Protein AF-A0A329ZF66-F1 (afdb_monomer_lite)

Radius of gyration: 16.67 Å; chains: 1; bounding box: 37×56×27 Å

Foldseek 3Di:
DDDPPDPPPPPDDPQDWDQFQVVQAFQWTFQAFAQDSTGGTDGDAPLVRHGDGDDTDPPSNDHDNDPQAQADFQVSHHPPWTQDNGRRYTHD

Secondary structure (DSSP, 8-state):
-----SSSS--S----EESSGGGT-TTEEEEE-BT-S-EEEEEPB-TT--B--PPPPTTTTS-B--SS-S-SSGGGSPTT-EE-TTT-SEE-

pLDDT: mean 86.78, std 16.01, range [42.62, 97.62]

Sequence (92 aa):
MKMLILLLVCVWGVVWACQSDLECGLGKHCVKAYMQSKGECMKTVDEVGTPQYSPPRGDSLLPNYDSDGDCRYDSDCPYGFRCHSIYKTCVK

Structure (mmCIF, N/CA/C/O backbone):
data_AF-A0A329ZF66-F1
#
_entry.id   AF-A0A329ZF66-F1
#
loop_
_atom_site.group_PDB
_atom_site.id
_atom_site.type_symbol
_atom_site.label_atom_id
_atom_site.label_alt_id
_atom_site.label_comp_id
_atom_site.label_asym_id
_atom_site.label_entity_id
_atom_site.label_seq_id
_atom_site.pdbx_PDB_ins_code
_atom_site.Cartn_x
_atom_site.Cartn_y
_atom_site.Cartn_z
_atom_site.occupancy
_atom_site.B_iso_or_equiv
_atom_site.auth_seq_id
_atom_site.auth_comp_id
_atom_site.auth_asym_id
_atom_site.auth_atom_id
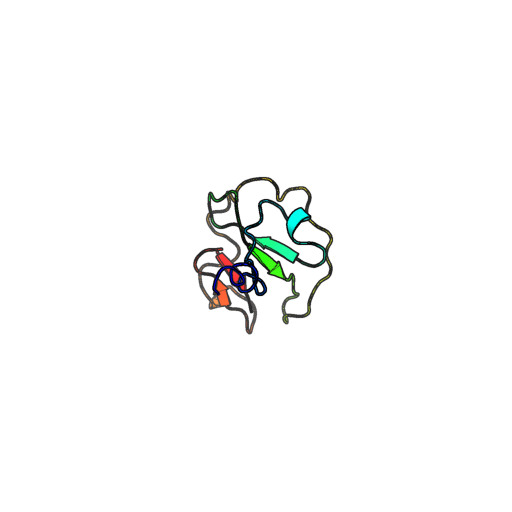_atom_site.pdbx_PDB_model_num
ATOM 1 N N . MET A 1 1 ? -26.418 4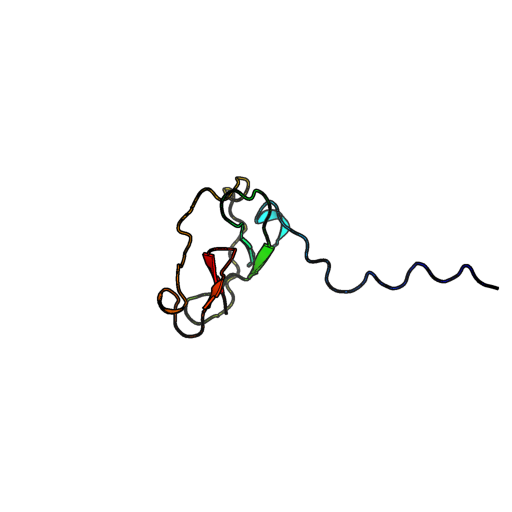1.176 -12.654 1.00 48.47 1 MET A N 1
ATOM 2 C CA . MET A 1 1 ? -26.328 39.954 -13.483 1.00 48.47 1 MET A CA 1
ATOM 3 C C . MET A 1 1 ? -24.903 39.433 -13.430 1.00 48.47 1 MET A C 1
ATOM 5 O O . MET A 1 1 ? -24.006 40.193 -13.751 1.00 48.47 1 MET A O 1
ATOM 9 N N . LYS A 1 2 ? -24.744 38.153 -13.063 1.00 48.06 2 LYS A N 1
ATOM 10 C CA . LYS A 1 2 ? -23.549 37.314 -13.278 1.00 48.06 2 LYS A CA 1
ATOM 11 C C . LYS A 1 2 ? -22.272 37.700 -12.519 1.00 48.06 2 LYS A C 1
ATOM 13 O O . LYS A 1 2 ? -21.326 38.188 -13.111 1.00 48.06 2 LYS A O 1
ATOM 18 N N . MET A 1 3 ? -22.217 37.358 -11.234 1.00 42.62 3 MET A N 1
ATOM 19 C CA . MET A 1 3 ? -20.965 36.884 -10.613 1.00 42.62 3 MET A CA 1
ATOM 20 C C . MET A 1 3 ? -21.274 36.058 -9.350 1.00 42.62 3 MET A C 1
ATOM 22 O O . MET A 1 3 ? -20.654 36.213 -8.309 1.00 42.62 3 MET A O 1
ATOM 26 N N . LEU A 1 4 ? -22.315 35.224 -9.425 1.00 50.59 4 LEU A N 1
ATOM 27 C CA . LEU A 1 4 ? -22.807 34.387 -8.327 1.00 50.59 4 LEU A CA 1
ATOM 28 C C . LEU A 1 4 ? -22.737 32.907 -8.729 1.00 50.59 4 LEU A C 1
ATOM 30 O O . LEU A 1 4 ? -23.717 32.195 -8.582 1.00 50.59 4 LEU A O 1
ATOM 34 N N . ILE A 1 5 ? -21.639 32.456 -9.348 1.00 56.22 5 ILE A N 1
ATOM 35 C CA . ILE A 1 5 ? -21.443 31.040 -9.717 1.00 56.22 5 ILE A CA 1
ATOM 36 C C . ILE A 1 5 ? -19.937 30.731 -9.751 1.00 56.22 5 ILE A C 1
ATOM 38 O O . ILE A 1 5 ? -19.324 30.760 -10.810 1.00 56.22 5 ILE A O 1
ATOM 42 N N . LEU A 1 6 ? -19.317 30.474 -8.597 1.00 48.16 6 LEU A N 1
ATOM 43 C CA . LEU A 1 6 ? -17.989 29.828 -8.525 1.00 48.16 6 LEU A CA 1
ATOM 44 C C . LEU A 1 6 ? -17.759 29.100 -7.185 1.00 48.16 6 LEU A C 1
ATOM 46 O O . LEU A 1 6 ? -16.631 28.915 -6.748 1.00 48.16 6 LEU A O 1
ATOM 50 N N . LEU A 1 7 ? -18.847 28.675 -6.532 1.00 51.94 7 LEU A N 1
ATOM 51 C CA . LEU A 1 7 ? -18.844 28.002 -5.224 1.00 51.94 7 LEU A CA 1
ATOM 52 C C . LEU A 1 7 ? -19.523 26.615 -5.244 1.00 51.94 7 LEU A C 1
ATOM 54 O O . LEU A 1 7 ? -19.935 26.134 -4.196 1.00 51.94 7 LEU A O 1
ATOM 58 N N . LEU A 1 8 ? -19.682 25.959 -6.406 1.00 56.16 8 LEU A N 1
ATOM 59 C CA . LEU A 1 8 ? -20.648 24.848 -6.516 1.00 56.16 8 LEU A CA 1
ATOM 60 C C . LEU A 1 8 ? -20.223 23.548 -7.225 1.00 56.16 8 LEU A C 1
ATOM 62 O O . LEU A 1 8 ? -21.103 22.738 -7.478 1.00 56.16 8 LEU A O 1
ATOM 66 N N . VAL A 1 9 ? -18.939 23.257 -7.496 1.00 49.59 9 VAL A N 1
ATOM 67 C CA . VAL A 1 9 ? -18.566 21.907 -8.004 1.00 49.59 9 VAL A CA 1
ATOM 68 C C . VAL A 1 9 ? -17.150 21.445 -7.600 1.00 49.59 9 VAL A C 1
ATOM 70 O O . VAL A 1 9 ? -16.312 21.200 -8.451 1.00 49.59 9 VAL A O 1
ATOM 73 N N . CYS A 1 10 ? -16.860 21.304 -6.305 1.00 49.84 10 CYS A N 1
ATOM 74 C CA . CYS A 1 10 ? -15.777 20.413 -5.821 1.00 49.84 10 CYS A CA 1
ATOM 75 C C . CYS A 1 10 ? -16.229 19.589 -4.601 1.00 49.84 10 CYS A C 1
ATOM 77 O O . CYS A 1 10 ? -15.420 19.077 -3.831 1.00 49.84 10 CYS A O 1
ATOM 79 N N . VAL A 1 11 ? -17.542 19.479 -4.398 1.00 55.53 11 VAL A N 1
ATOM 80 C CA . VAL A 1 11 ? -18.136 18.601 -3.394 1.00 55.53 11 VAL A CA 1
ATOM 81 C C . VAL A 1 11 ? -18.498 17.332 -4.144 1.00 55.53 11 VAL A C 1
ATOM 83 O O . VAL A 1 11 ? -19.561 17.286 -4.743 1.00 55.53 11 VAL A O 1
ATOM 86 N N . TRP A 1 12 ? -17.560 16.383 -4.206 1.00 47.94 12 TRP A N 1
ATOM 87 C CA . TRP A 1 12 ? -17.761 14.922 -4.232 1.00 47.94 12 TRP A CA 1
ATOM 88 C C . TRP A 1 12 ? -16.493 14.237 -4.750 1.00 47.94 12 TRP A C 1
ATOM 90 O O . TRP A 1 12 ? -16.209 14.230 -5.941 1.00 47.94 12 TRP A O 1
ATOM 100 N N . GLY A 1 13 ? -15.736 13.655 -3.813 1.00 51.91 13 GLY A N 1
ATOM 101 C CA . GLY A 1 13 ? -14.65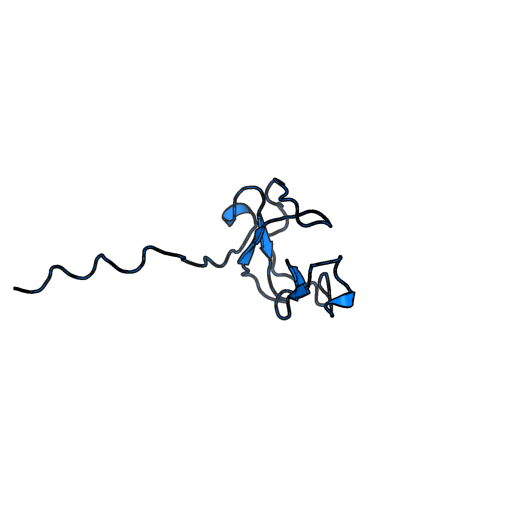9 12.712 -4.105 1.00 51.91 13 GLY A CA 1
ATOM 102 C C . GLY A 1 13 ? -13.304 13.344 -4.401 1.00 51.91 13 GLY A C 1
ATOM 103 O O . GLY A 1 13 ? -12.726 13.076 -5.449 1.00 51.91 13 GLY A O 1
ATOM 104 N N . VAL A 1 14 ? -12.753 14.141 -3.478 1.00 58.00 14 VAL A N 1
ATOM 105 C CA . VAL A 1 14 ? -11.309 14.390 -3.536 1.00 58.00 14 VAL A CA 1
ATOM 106 C C . VAL A 1 14 ? -10.623 13.074 -3.174 1.00 58.00 14 VAL A C 1
ATOM 108 O O . VAL A 1 14 ? -10.601 12.680 -2.009 1.00 58.00 14 VAL A O 1
ATOM 111 N N . VAL A 1 15 ? -10.128 12.358 -4.184 1.00 59.00 15 VAL A N 1
ATOM 112 C CA . VAL A 1 15 ? -9.232 11.212 -3.999 1.00 59.00 15 VAL A CA 1
ATOM 113 C C . VAL A 1 15 ? -7.917 11.797 -3.487 1.00 59.00 15 VAL A C 1
ATOM 115 O O . VAL A 1 15 ? -7.037 12.171 -4.260 1.00 59.00 15 VAL A O 1
ATOM 118 N N . TRP A 1 16 ? -7.839 12.042 -2.178 1.00 67.88 16 TRP A N 1
ATOM 119 C CA . TRP A 1 16 ? -6.613 12.525 -1.557 1.00 67.88 16 TRP A CA 1
ATOM 120 C C . TRP A 1 16 ? -5.590 11.405 -1.606 1.00 67.88 16 TRP A C 1
ATOM 122 O O . TRP A 1 16 ? -5.749 10.366 -0.968 1.00 67.88 16 TRP A O 1
ATOM 132 N N . ALA A 1 17 ? -4.539 11.640 -2.388 1.00 90.50 17 ALA A N 1
ATOM 133 C CA . ALA A 1 17 ? -3.334 10.853 -2.277 1.00 90.50 17 ALA A CA 1
ATOM 134 C C . ALA A 1 17 ? -2.786 11.011 -0.852 1.00 90.50 17 ALA A C 1
ATOM 136 O O . ALA A 1 17 ? -2.676 12.134 -0.360 1.00 90.50 17 ALA A O 1
ATOM 137 N N . CYS A 1 18 ? -2.444 9.905 -0.208 1.00 94.56 18 CYS A N 1
ATOM 138 C CA . CYS A 1 18 ? -1.905 9.883 1.149 1.00 94.56 18 CYS A CA 1
ATOM 139 C C . CYS A 1 18 ? -0.384 9.734 1.124 1.00 94.56 18 CYS A C 1
ATOM 141 O O . CYS A 1 18 ? 0.165 9.124 0.205 1.00 94.56 18 CYS A O 1
ATOM 143 N N . GLN A 1 19 ? 0.312 10.252 2.133 1.00 95.31 19 GLN A N 1
ATOM 144 C CA . GLN A 1 19 ? 1.720 9.913 2.382 1.00 95.31 19 GLN A CA 1
ATOM 145 C C . GLN A 1 19 ? 1.866 8.878 3.494 1.00 95.31 19 GLN A C 1
ATOM 147 O O . GLN A 1 19 ? 2.850 8.147 3.520 1.00 95.31 19 GLN A O 1
ATOM 152 N N . SER A 1 20 ? 0.885 8.765 4.384 1.00 95.06 20 SER A N 1
ATOM 153 C CA . SER A 1 20 ? 0.910 7.834 5.508 1.00 95.06 20 SER A CA 1
ATOM 154 C C . SER A 1 20 ? -0.479 7.343 5.895 1.00 95.06 20 SER A C 1
ATOM 156 O O . SER A 1 20 ? -1.489 7.974 5.588 1.00 95.06 20 SER A O 1
ATOM 158 N N . ASP A 1 21 ? -0.532 6.225 6.621 1.00 95.25 21 ASP A N 1
ATOM 159 C CA . ASP A 1 21 ? -1.780 5.680 7.167 1.00 95.25 21 ASP A CA 1
ATOM 160 C C . ASP A 1 21 ? -2.498 6.674 8.099 1.00 95.25 21 ASP A C 1
ATOM 162 O O . ASP A 1 21 ? -3.721 6.631 8.233 1.00 95.25 21 ASP A O 1
ATOM 166 N N . LEU A 1 22 ? -1.753 7.599 8.719 1.00 93.38 22 LEU A N 1
ATOM 167 C CA . LEU A 1 22 ? -2.291 8.622 9.621 1.00 93.38 22 LEU A CA 1
ATOM 168 C C . LEU A 1 22 ? -3.274 9.568 8.915 1.00 93.38 22 LEU A C 1
ATOM 170 O O . LEU A 1 22 ? -4.181 10.095 9.554 1.00 93.38 22 LEU A O 1
ATOM 174 N N . GLU A 1 23 ? -3.128 9.753 7.602 1.00 94.00 23 GLU A N 1
ATOM 175 C CA . GLU A 1 23 ? -4.022 10.582 6.783 1.00 94.00 23 GLU A CA 1
ATOM 176 C C . GLU A 1 23 ? -5.319 9.853 6.399 1.00 94.00 23 GLU A C 1
ATOM 178 O O . GLU A 1 23 ? -6.312 10.493 6.057 1.00 94.00 23 GLU A O 1
ATOM 183 N N . CYS A 1 24 ? -5.329 8.518 6.453 1.00 92.06 24 CYS A N 1
ATOM 184 C CA . CYS A 1 24 ? -6.438 7.699 5.965 1.00 92.06 24 CYS A CA 1
ATOM 185 C C . CYS A 1 24 ? -7.544 7.468 7.004 1.00 92.06 24 CYS A C 1
ATOM 187 O O . CYS A 1 24 ? -8.697 7.217 6.634 1.00 92.06 24 CYS A O 1
ATOM 189 N N . GLY A 1 25 ? -7.207 7.570 8.291 1.00 88.69 25 GLY A N 1
ATOM 190 C CA . GLY A 1 25 ? -8.102 7.255 9.403 1.00 88.69 25 GLY A CA 1
ATOM 191 C C . GLY A 1 25 ? -8.195 5.753 9.707 1.00 88.69 25 GLY A C 1
ATOM 192 O O . GLY A 1 25 ? -7.481 4.934 9.136 1.00 88.69 25 GLY A O 1
ATOM 193 N N . LEU A 1 26 ? -9.074 5.390 10.647 1.00 91.81 26 LEU A N 1
ATOM 194 C CA . LEU A 1 26 ? -9.220 4.012 11.136 1.00 91.81 26 LEU A CA 1
ATOM 195 C C . LEU A 1 26 ? -9.721 3.045 10.051 1.00 91.81 26 LEU A C 1
ATOM 197 O O . LEU A 1 26 ? -10.637 3.374 9.293 1.00 91.81 26 LEU A O 1
ATOM 201 N N . GLY A 1 27 ? -9.156 1.832 10.030 1.00 92.38 27 GLY A N 1
ATOM 202 C CA . GLY A 1 27 ? -9.549 0.764 9.100 1.00 92.38 27 GLY A CA 1
ATOM 203 C C . GLY A 1 27 ? -9.131 0.998 7.647 1.00 92.38 27 GLY A C 1
ATOM 204 O O . GLY A 1 27 ? -9.725 0.439 6.721 1.00 92.38 27 GLY A O 1
ATOM 205 N N . LYS A 1 28 ? -8.142 1.870 7.426 1.00 94.81 28 LYS A N 1
ATOM 206 C CA . LYS A 1 28 ? -7.564 2.128 6.109 1.00 94.81 28 LYS A CA 1
ATOM 207 C C . LYS A 1 28 ? -6.044 2.199 6.176 1.00 94.81 28 LYS A C 1
ATOM 209 O O . LYS A 1 28 ? -5.485 2.693 7.151 1.00 94.81 28 LYS A O 1
ATOM 214 N N . HIS A 1 29 ? -5.397 1.770 5.099 1.00 95.06 29 HIS A N 1
ATOM 215 C CA . HIS A 1 29 ? -3.956 1.892 4.903 1.00 95.06 29 HIS A CA 1
ATOM 216 C C . HIS A 1 29 ? -3.645 2.735 3.673 1.00 95.06 29 HIS A C 1
ATOM 218 O O . HIS A 1 29 ? -4.377 2.717 2.683 1.00 95.06 29 HIS A O 1
ATOM 224 N N . CYS A 1 30 ? -2.544 3.475 3.746 1.00 95.75 30 CYS A N 1
ATOM 225 C CA . CYS A 1 30 ? -1.999 4.224 2.637 1.00 95.75 30 CYS A CA 1
ATOM 226 C C . CYS A 1 30 ? -1.148 3.304 1.762 1.00 95.75 30 CYS A C 1
ATOM 228 O O . CYS A 1 30 ? 0.018 3.034 2.062 1.00 95.75 30 CYS A O 1
ATOM 230 N N . VAL A 1 31 ? -1.731 2.826 0.668 1.00 95.62 31 VAL A N 1
ATOM 231 C CA . VAL A 1 31 ? -1.074 1.899 -0.251 1.00 95.62 31 VAL A CA 1
ATOM 232 C C . VAL A 1 31 ? -0.323 2.693 -1.310 1.00 95.62 31 VAL A C 1
ATOM 234 O O . VAL A 1 31 ? -0.919 3.476 -2.048 1.00 95.62 31 VAL A O 1
ATOM 237 N N . LYS A 1 32 ? 0.997 2.504 -1.385 1.00 96.25 32 LYS A N 1
ATOM 238 C CA . LYS A 1 32 ? 1.890 3.218 -2.309 1.00 96.25 32 LYS A CA 1
ATOM 239 C C . LYS A 1 32 ? 2.444 2.260 -3.354 1.00 96.25 32 LYS A C 1
ATOM 241 O O . LYS A 1 32 ? 2.825 1.138 -3.032 1.00 96.25 32 LYS A O 1
ATOM 246 N N . ALA A 1 33 ? 2.517 2.712 -4.600 1.00 95.88 33 ALA A N 1
ATOM 247 C CA . ALA A 1 33 ? 3.176 1.949 -5.654 1.00 95.88 33 ALA A CA 1
ATOM 248 C C . ALA A 1 33 ? 4.699 1.936 -5.441 1.00 95.88 33 ALA A C 1
ATOM 250 O O . ALA A 1 33 ? 5.232 2.778 -4.712 1.00 95.88 33 ALA A O 1
ATOM 251 N N . TYR A 1 34 ? 5.397 1.008 -6.095 1.00 96.12 34 TYR A N 1
ATOM 252 C CA . TYR A 1 34 ? 6.852 0.894 -5.992 1.00 96.12 34 TYR A CA 1
ATOM 253 C C . TYR A 1 34 ? 7.557 2.231 -6.272 1.00 96.12 34 TYR A C 1
ATOM 255 O O . TYR A 1 34 ? 7.266 2.921 -7.254 1.00 96.12 34 TYR A O 1
ATOM 263 N N . MET A 1 35 ? 8.480 2.593 -5.380 1.00 95.62 35 MET A N 1
ATOM 264 C CA . MET A 1 35 ? 9.252 3.839 -5.366 1.00 95.62 35 MET A CA 1
ATOM 265 C C . MET A 1 35 ? 8.417 5.124 -5.251 1.00 95.62 35 MET A C 1
ATOM 267 O O . MET A 1 35 ? 8.944 6.221 -5.432 1.00 95.62 35 MET A O 1
ATOM 271 N N . GLN A 1 36 ? 7.128 5.027 -4.916 1.00 95.94 36 GLN A N 1
ATOM 272 C CA . GLN A 1 36 ? 6.282 6.193 -4.676 1.00 95.94 36 GLN A CA 1
ATOM 273 C C . GLN A 1 36 ? 6.205 6.510 -3.184 1.00 95.94 36 GLN A C 1
ATOM 275 O O . GLN A 1 36 ? 6.033 5.625 -2.347 1.00 95.94 36 GLN A O 1
ATOM 280 N N . SER A 1 37 ? 6.296 7.799 -2.856 1.00 94.38 37 SER A N 1
ATOM 281 C CA . SER A 1 37 ? 6.070 8.336 -1.505 1.00 94.38 37 SER A CA 1
ATOM 282 C C . SER A 1 37 ? 4.605 8.677 -1.234 1.00 94.38 37 SER A C 1
ATOM 284 O O . SER A 1 37 ? 4.229 8.917 -0.089 1.00 94.38 37 SER A O 1
ATOM 286 N N . LYS A 1 38 ? 3.770 8.684 -2.278 1.00 95.12 38 LYS A N 1
ATOM 287 C CA . LYS A 1 38 ? 2.332 8.931 -2.199 1.00 95.12 38 LYS A CA 1
ATOM 288 C C . LYS A 1 38 ? 1.547 7.716 -2.670 1.00 95.12 38 LYS A C 1
ATOM 290 O O . LYS A 1 38 ? 2.000 6.965 -3.532 1.00 95.12 38 LYS A O 1
ATOM 295 N N . GLY A 1 39 ? 0.371 7.543 -2.092 1.00 95.12 39 GLY A N 1
ATOM 296 C CA . GLY A 1 39 ? -0.482 6.388 -2.294 1.00 95.12 39 GLY A CA 1
ATOM 297 C C . GLY A 1 39 ? -1.956 6.737 -2.247 1.00 95.12 39 GLY A C 1
ATOM 298 O O . GLY A 1 39 ? -2.326 7.906 -2.294 1.00 95.12 39 GLY A O 1
ATOM 299 N N . GLU A 1 40 ? -2.787 5.714 -2.129 1.00 94.88 40 GLU A N 1
ATOM 300 C CA . GLU A 1 40 ? -4.228 5.848 -1.949 1.00 94.88 40 GLU A CA 1
ATOM 301 C C . GLU A 1 40 ? -4.668 5.159 -0.656 1.00 94.88 40 GLU A C 1
ATOM 303 O O . GLU A 1 40 ? -4.140 4.113 -0.273 1.00 94.88 40 GLU A O 1
ATOM 308 N N . CYS A 1 41 ? -5.638 5.758 0.033 1.00 95.12 41 CYS A N 1
ATOM 309 C CA . CYS A 1 41 ? -6.213 5.179 1.237 1.00 95.12 41 CYS A CA 1
ATOM 310 C C . CYS A 1 41 ? -7.177 4.043 0.888 1.00 95.12 41 CYS A C 1
ATOM 312 O O . CYS A 1 41 ? -8.326 4.287 0.514 1.00 95.12 41 CYS A O 1
ATOM 314 N N . MET A 1 42 ? -6.740 2.805 1.086 1.00 94.69 42 MET A N 1
ATOM 315 C CA . MET A 1 42 ? -7.535 1.604 0.835 1.00 94.69 42 MET A CA 1
ATOM 316 C C . MET A 1 42 ? -8.078 1.030 2.143 1.00 94.69 42 MET A C 1
ATOM 318 O O . MET A 1 42 ? -7.423 1.111 3.180 1.00 94.69 42 MET A O 1
ATOM 322 N N . LYS A 1 43 ? -9.291 0.465 2.114 1.00 95.00 43 LYS A N 1
ATOM 323 C CA . LYS A 1 43 ? -9.885 -0.205 3.283 1.00 95.00 43 LYS A CA 1
ATOM 324 C C . LYS A 1 43 ? -9.146 -1.503 3.571 1.00 95.00 43 LYS A C 1
ATOM 326 O O . LYS A 1 43 ? -8.863 -2.257 2.645 1.00 95.00 43 LYS A O 1
ATOM 331 N N . THR A 1 44 ? -8.902 -1.782 4.843 1.00 94.19 44 THR A N 1
ATOM 332 C CA . THR A 1 44 ? -8.363 -3.073 5.260 1.00 94.19 44 THR A CA 1
ATOM 333 C C . THR A 1 44 ? -9.490 -4.080 5.403 1.00 94.19 44 THR A C 1
ATOM 335 O O . THR A 1 44 ? -10.571 -3.765 5.906 1.00 94.19 44 THR A O 1
ATOM 338 N N . VAL A 1 45 ? -9.252 -5.291 4.919 1.00 94.62 45 VAL A N 1
ATOM 339 C CA . VAL A 1 45 ? -10.212 -6.392 4.964 1.00 94.62 45 VAL A CA 1
ATOM 340 C C . VAL A 1 45 ? -9.494 -7.696 5.294 1.00 94.62 45 VAL A C 1
ATOM 342 O O . VAL A 1 45 ? -8.282 -7.794 5.116 1.00 94.62 45 VAL A O 1
ATOM 345 N N . ASP A 1 46 ? -10.236 -8.682 5.792 1.00 92.38 46 ASP A N 1
ATOM 346 C CA . ASP A 1 46 ? -9.749 -10.058 5.918 1.00 92.38 46 ASP A CA 1
ATOM 347 C C . ASP A 1 46 ? -9.811 -10.827 4.581 1.00 92.38 46 ASP A C 1
ATOM 349 O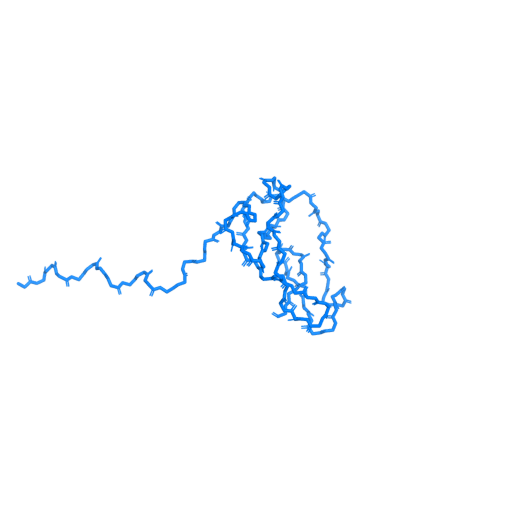 O . ASP A 1 46 ? -10.224 -10.294 3.547 1.00 92.38 46 ASP A O 1
ATOM 353 N N . GLU A 1 47 ? -9.440 -12.109 4.612 1.00 90.62 47 GLU A N 1
ATOM 354 C CA . GLU A 1 47 ? -9.388 -13.006 3.448 1.00 90.62 47 GLU A CA 1
ATOM 355 C C . GLU A 1 47 ? -10.731 -13.177 2.716 1.00 90.62 47 GLU A C 1
ATOM 357 O O . GLU A 1 47 ? -10.752 -13.582 1.553 1.00 90.62 47 GLU A O 1
ATOM 362 N N . VAL A 1 48 ? -11.862 -12.859 3.361 1.00 92.62 48 VAL A N 1
ATOM 363 C CA . VAL A 1 48 ? -13.201 -12.936 2.755 1.00 92.62 48 VAL A CA 1
ATOM 364 C C . VAL A 1 48 ? -13.785 -11.559 2.421 1.00 92.62 48 VAL A C 1
ATOM 366 O O . VAL A 1 48 ? -14.854 -11.469 1.806 1.00 92.62 48 VAL A O 1
ATOM 369 N N . GLY A 1 49 ? -13.070 -10.472 2.715 1.00 92.94 49 GLY A N 1
ATOM 370 C CA . GLY A 1 49 ? -13.489 -9.102 2.421 1.00 92.94 49 GLY A CA 1
ATOM 371 C C . GLY A 1 49 ? -14.243 -8.407 3.557 1.00 92.94 49 GLY A C 1
ATOM 372 O O . GLY A 1 49 ? -14.876 -7.379 3.309 1.00 92.94 49 GLY A O 1
ATOM 373 N N . THR A 1 50 ? -14.210 -8.936 4.782 1.00 95.06 50 THR A N 1
ATOM 374 C CA . THR A 1 50 ? -14.817 -8.279 5.947 1.00 95.06 50 THR A CA 1
ATOM 375 C C . THR A 1 50 ? -13.939 -7.107 6.386 1.00 95.06 50 THR A C 1
ATOM 377 O O . THR A 1 50 ? -12.751 -7.321 6.633 1.00 95.06 50 THR A O 1
ATOM 380 N N . PRO A 1 51 ? -14.479 -5.880 6.518 1.00 93.50 51 PRO A N 1
ATOM 381 C CA . PRO A 1 51 ? -13.710 -4.721 6.961 1.00 93.50 51 PRO A CA 1
ATOM 382 C C . PRO A 1 51 ? -13.028 -4.930 8.313 1.00 93.50 51 PRO A C 1
ATOM 384 O O . PRO A 1 51 ? -13.651 -5.392 9.268 1.00 93.50 51 PRO A O 1
ATOM 387 N N . GLN A 1 52 ? -11.766 -4.521 8.394 1.00 93.75 52 GLN A N 1
ATOM 388 C CA . GLN A 1 52 ? -10.975 -4.504 9.617 1.00 93.75 52 GLN A CA 1
ATOM 389 C C . GLN A 1 52 ? -10.776 -3.060 10.087 1.00 93.75 52 GLN A C 1
ATOM 391 O O . GLN A 1 52 ? -10.660 -2.135 9.288 1.00 93.75 52 GLN A O 1
ATOM 396 N N . TYR A 1 53 ? -10.736 -2.849 11.402 1.00 92.94 53 TYR A N 1
ATOM 397 C CA . TYR A 1 53 ? -10.563 -1.521 12.011 1.00 92.94 53 TYR A CA 1
ATOM 398 C C . TYR A 1 53 ? -9.205 -1.412 12.705 1.00 92.94 53 TYR A C 1
ATOM 400 O O . TYR A 1 53 ? -9.110 -1.048 13.877 1.00 92.94 53 TYR A O 1
ATOM 408 N N . SER A 1 54 ? -8.144 -1.764 11.978 1.00 88.62 54 SER A N 1
ATOM 409 C CA . SER A 1 54 ? -6.772 -1.638 12.464 1.00 88.62 54 SER A CA 1
ATOM 410 C C . SER A 1 54 ? -6.382 -0.163 12.668 1.00 88.62 54 SER A C 1
ATOM 412 O O . SER A 1 54 ? -6.842 0.717 11.924 1.00 88.62 54 SER A O 1
ATOM 414 N N . PRO A 1 55 ? -5.546 0.137 13.681 1.00 91.31 55 PRO A N 1
ATOM 415 C CA . PRO A 1 55 ? -4.962 1.463 13.834 1.00 91.31 55 PRO A CA 1
ATOM 416 C C . PRO A 1 55 ? -3.951 1.754 12.705 1.00 91.31 55 PRO A C 1
ATOM 418 O O . PRO A 1 55 ? -3.409 0.816 12.112 1.00 91.31 55 PRO A O 1
ATOM 421 N N . PRO A 1 56 ? -3.659 3.037 12.419 1.00 91.88 56 PRO A N 1
ATOM 422 C CA . PRO A 1 56 ? -2.620 3.419 11.465 1.00 91.88 56 PRO A CA 1
ATOM 423 C C . PRO A 1 56 ? -1.249 2.840 11.828 1.00 91.88 56 PRO A C 1
ATOM 425 O O . PRO A 1 56 ? -0.864 2.841 13.000 1.00 91.88 56 PRO A O 1
ATOM 428 N N . ARG A 1 57 ? -0.482 2.399 10.826 1.00 91.81 57 ARG A N 1
ATOM 429 C CA . ARG A 1 57 ? 0.878 1.895 11.048 1.00 91.81 57 ARG A CA 1
ATOM 430 C C . ARG A 1 57 ? 1.882 3.046 11.133 1.00 91.81 57 ARG A C 1
ATOM 432 O O . ARG A 1 57 ? 1.832 3.993 10.347 1.00 91.81 57 ARG A O 1
ATOM 439 N N . GLY A 1 58 ? 2.817 2.953 12.080 1.00 85.88 58 GLY A N 1
ATOM 440 C CA . GLY A 1 58 ? 3.842 3.981 12.309 1.00 85.88 58 GLY A CA 1
ATOM 441 C C . GLY A 1 58 ? 4.975 3.995 11.276 1.00 85.88 58 GLY A C 1
ATOM 442 O O . GLY A 1 58 ? 5.671 4.996 11.141 1.00 85.88 58 GLY A O 1
ATOM 443 N N . ASP A 1 59 ? 5.149 2.910 10.526 1.00 86.44 59 ASP A N 1
ATOM 444 C CA . ASP A 1 59 ? 6.189 2.726 9.506 1.00 86.44 59 ASP A CA 1
ATOM 445 C C . ASP A 1 59 ? 5.761 3.181 8.098 1.00 86.44 59 ASP A C 1
ATOM 447 O O . ASP A 1 59 ? 6.566 3.207 7.170 1.00 86.44 59 ASP A O 1
ATOM 451 N N . SER A 1 60 ? 4.514 3.626 7.927 1.00 88.19 60 SER A N 1
ATOM 452 C CA . SER A 1 60 ? 3.946 3.997 6.624 1.00 88.19 60 SER A CA 1
ATOM 453 C C . SER A 1 60 ? 4.360 5.386 6.114 1.00 88.19 60 SER A C 1
ATOM 455 O O . SER A 1 60 ? 3.716 5.912 5.211 1.00 88.19 60 SER A O 1
ATOM 457 N N . LEU A 1 61 ? 5.414 5.993 6.668 1.00 92.75 61 LEU A N 1
ATOM 458 C CA . LEU A 1 61 ? 5.935 7.309 6.259 1.00 92.75 61 LEU A CA 1
ATOM 459 C C . LEU A 1 61 ? 6.900 7.237 5.070 1.00 92.75 61 LEU A C 1
ATOM 461 O O . LEU A 1 61 ? 7.099 8.226 4.366 1.00 92.75 61 LEU A O 1
ATOM 465 N N . LEU A 1 62 ? 7.535 6.083 4.867 1.00 93.62 62 LEU A N 1
ATOM 466 C CA . LEU A 1 62 ? 8.539 5.911 3.825 1.00 93.62 62 LEU A CA 1
ATOM 467 C C . LEU A 1 62 ? 7.894 5.581 2.468 1.00 93.62 62 LEU A C 1
ATOM 469 O O . LEU A 1 62 ? 6.753 5.102 2.415 1.00 93.62 62 LEU A O 1
ATOM 473 N N . PRO A 1 63 ? 8.614 5.825 1.355 1.00 94.94 63 PRO A N 1
ATOM 474 C CA . PRO A 1 63 ? 8.251 5.258 0.065 1.00 94.94 63 PRO A CA 1
ATOM 475 C C . PRO A 1 63 ? 8.137 3.735 0.129 1.00 94.94 63 PRO A C 1
ATOM 477 O O . PRO A 1 63 ? 8.801 3.089 0.942 1.00 94.94 63 PRO A O 1
ATOM 480 N N . ASN A 1 64 ? 7.329 3.157 -0.758 1.00 94.62 64 ASN A N 1
ATOM 481 C CA . ASN A 1 64 ? 7.296 1.706 -0.896 1.00 94.62 64 ASN A CA 1
ATOM 482 C C . ASN A 1 64 ? 8.540 1.217 -1.658 1.00 94.62 64 ASN A C 1
ATOM 484 O O . ASN A 1 64 ? 8.685 1.492 -2.848 1.00 94.62 64 ASN A O 1
ATOM 488 N N . TYR A 1 65 ? 9.424 0.492 -0.976 1.00 94.06 65 TYR A N 1
ATOM 489 C CA . TYR A 1 65 ? 10.619 -0.114 -1.573 1.00 94.06 65 TYR A CA 1
ATOM 490 C C . TYR A 1 65 ? 10.434 -1.587 -1.959 1.00 94.06 65 TYR A C 1
ATOM 492 O O . TYR A 1 65 ? 11.373 -2.192 -2.472 1.00 94.06 65 TYR A O 1
ATOM 500 N N . ASP A 1 66 ? 9.250 -2.158 -1.740 1.00 93.19 66 ASP A N 1
ATOM 501 C CA . ASP A 1 66 ? 8.922 -3.516 -2.156 1.00 93.19 66 ASP A CA 1
ATOM 502 C C . ASP A 1 66 ? 8.549 -3.533 -3.646 1.00 93.19 66 ASP A C 1
ATOM 504 O O . ASP A 1 66 ? 7.543 -2.954 -4.068 1.00 93.19 66 ASP A O 1
ATOM 508 N N . SER A 1 67 ? 9.408 -4.152 -4.457 1.00 92.12 67 SER A N 1
ATOM 509 C CA . SER A 1 67 ? 9.204 -4.292 -5.901 1.00 92.12 67 SER A CA 1
ATOM 510 C C . SER A 1 67 ? 8.270 -5.436 -6.277 1.00 92.12 67 SER A C 1
ATOM 512 O O . SER A 1 67 ? 7.763 -5.450 -7.400 1.00 92.12 67 SER A O 1
ATOM 514 N N . ASP A 1 68 ? 8.087 -6.407 -5.384 1.00 91.06 68 ASP A N 1
ATOM 515 C CA . ASP A 1 68 ? 7.254 -7.575 -5.643 1.00 91.06 68 ASP A CA 1
ATOM 516 C C . ASP A 1 68 ? 5.797 -7.296 -5.262 1.00 91.06 68 ASP A C 1
ATOM 518 O O . ASP A 1 68 ? 4.896 -7.673 -6.017 1.00 91.06 68 ASP A O 1
ATOM 522 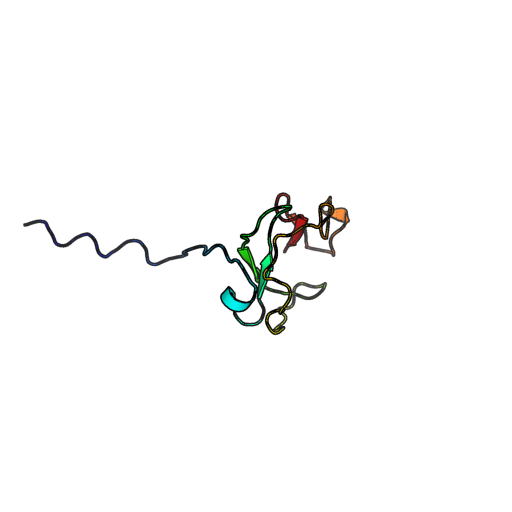N N . GLY A 1 69 ? 5.584 -6.553 -4.169 1.00 92.19 69 GLY A N 1
ATOM 523 C CA . GLY A 1 69 ? 4.265 -6.308 -3.595 1.00 92.19 69 GLY A CA 1
ATOM 524 C C . GLY A 1 69 ? 3.614 -7.592 -3.075 1.00 92.19 69 GLY A C 1
ATOM 525 O O . GLY A 1 69 ? 4.242 -8.644 -2.982 1.00 92.19 69 GLY A O 1
ATOM 526 N N . ASP A 1 70 ? 2.318 -7.524 -2.779 1.00 93.12 70 ASP A N 1
ATOM 527 C CA . ASP A 1 70 ? 1.545 -8.670 -2.294 1.00 93.12 70 ASP A CA 1
ATOM 528 C C . ASP A 1 70 ? 1.184 -9.657 -3.422 1.00 93.12 70 ASP A C 1
ATOM 530 O O . ASP A 1 70 ? 0.887 -10.819 -3.155 1.00 93.12 70 ASP A O 1
ATOM 534 N N . CYS A 1 71 ? 1.153 -9.208 -4.685 1.00 96.50 71 CYS A N 1
ATOM 535 C CA . CYS A 1 71 ? 0.707 -10.024 -5.818 1.00 96.50 71 CYS A CA 1
ATOM 536 C C . CYS A 1 71 ? 1.339 -9.618 -7.157 1.00 96.50 71 CYS A C 1
ATOM 538 O O . CYS A 1 71 ? 1.622 -8.445 -7.420 1.00 96.50 71 CYS A O 1
ATOM 540 N N . ARG A 1 72 ? 1.464 -10.585 -8.075 1.00 95.88 72 ARG A N 1
ATOM 541 C CA . ARG A 1 72 ? 1.815 -10.348 -9.486 1.00 95.88 72 ARG A CA 1
ATOM 542 C C . ARG A 1 72 ? 0.635 -10.588 -10.425 1.00 95.88 72 ARG A C 1
ATOM 544 O O . ARG A 1 72 ? 0.496 -9.844 -11.400 1.00 95.88 72 ARG A O 1
ATOM 551 N N . TYR A 1 73 ? -0.207 -11.572 -10.117 1.00 96.25 73 TYR A N 1
ATOM 552 C CA . TYR A 1 73 ? -1.375 -11.989 -10.894 1.00 96.25 73 TYR A CA 1
ATOM 553 C C . TYR A 1 73 ? -2.612 -12.168 -10.001 1.00 96.25 73 TYR A C 1
ATOM 555 O O . TYR A 1 73 ? -2.491 -12.358 -8.795 1.00 96.25 73 TYR A O 1
ATOM 563 N N . ASP A 1 74 ? -3.814 -12.167 -10.595 1.00 96.50 74 ASP A N 1
ATOM 564 C CA . ASP A 1 74 ? -5.079 -12.378 -9.860 1.00 96.50 74 ASP A CA 1
ATOM 565 C C . ASP A 1 74 ? -5.108 -13.733 -9.117 1.00 96.50 74 ASP A C 1
ATOM 567 O O . ASP A 1 74 ? -5.764 -13.852 -8.089 1.00 96.50 74 ASP A O 1
ATOM 571 N N . SER A 1 75 ? -4.364 -14.737 -9.596 1.00 95.88 75 SER A N 1
ATOM 572 C CA . SER A 1 75 ? -4.234 -16.056 -8.956 1.00 95.88 75 SER A CA 1
ATOM 573 C C . SER A 1 75 ? -3.432 -16.058 -7.655 1.00 95.88 75 SER A C 1
ATOM 575 O O . SER A 1 75 ? -3.508 -17.034 -6.915 1.00 95.88 75 SER A O 1
ATOM 577 N N . ASP A 1 76 ? -2.654 -15.005 -7.394 1.00 96.38 76 ASP A N 1
ATOM 578 C CA . ASP A 1 76 ? -1.881 -14.867 -6.155 1.00 96.38 76 ASP A CA 1
ATOM 579 C C . ASP A 1 76 ? -2.770 -14.361 -5.005 1.00 96.38 76 ASP A C 1
ATOM 581 O O . ASP A 1 76 ? -2.391 -14.435 -3.838 1.00 96.38 76 ASP A O 1
ATOM 585 N N . CYS A 1 77 ? -3.963 -13.850 -5.332 1.00 96.56 77 CYS A N 1
ATOM 586 C CA . CYS A 1 77 ? -4.893 -13.273 -4.377 1.00 96.56 77 CYS A CA 1
ATOM 587 C C . CYS A 1 77 ? -5.936 -14.289 -3.875 1.00 96.56 77 CYS A C 1
ATOM 589 O O . CYS A 1 77 ? -6.306 -15.222 -4.595 1.00 96.56 77 CYS A O 1
ATOM 591 N N . PRO A 1 78 ? -6.481 -14.085 -2.658 1.00 95.44 78 PRO A N 1
ATOM 592 C CA . PRO A 1 78 ? -7.598 -14.873 -2.147 1.00 95.44 78 PRO A CA 1
ATOM 593 C C . PRO A 1 78 ? -8.838 -14.823 -3.048 1.00 95.44 78 PRO A C 1
ATOM 595 O O . PRO A 1 78 ? -9.012 -13.928 -3.879 1.00 95.44 78 PRO A O 1
ATOM 598 N N . TYR A 1 79 ? -9.755 -15.771 -2.846 1.00 93.62 79 TYR A N 1
ATOM 599 C CA . TYR A 1 79 ? -10.964 -15.870 -3.661 1.00 93.62 79 TYR A CA 1
ATOM 600 C C . TYR A 1 79 ? -11.791 -14.573 -3.645 1.00 93.62 79 TYR A C 1
ATOM 602 O O . TYR A 1 79 ? -12.200 -14.069 -2.597 1.00 93.62 79 TYR A O 1
ATOM 610 N N . GLY A 1 80 ? -12.088 -14.065 -4.842 1.00 93.12 80 GLY A N 1
ATOM 611 C CA . GLY A 1 80 ? -12.860 -12.839 -5.030 1.00 93.12 80 GLY A CA 1
ATOM 612 C C . GLY A 1 80 ? -12.048 -11.550 -4.905 1.00 93.12 80 GLY A C 1
ATOM 613 O O . GLY A 1 80 ? -12.641 -10.484 -5.017 1.00 93.12 80 GLY A O 1
ATOM 614 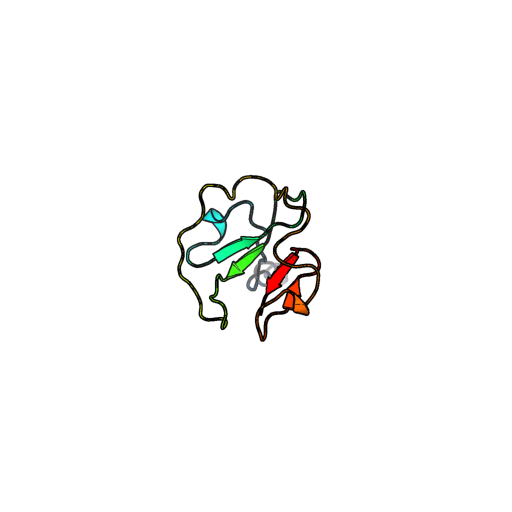N N . PHE A 1 81 ? -10.732 -11.635 -4.707 1.00 97.12 81 PHE A N 1
ATOM 615 C CA . PHE A 1 81 ? -9.810 -10.512 -4.835 1.00 97.12 81 PHE A CA 1
ATOM 616 C C . PHE A 1 81 ? -9.097 -10.559 -6.188 1.00 97.12 81 PHE A C 1
ATOM 618 O O . PHE A 1 81 ? -9.040 -11.590 -6.857 1.00 97.12 81 PHE A O 1
ATOM 625 N N . ARG A 1 82 ? -8.558 -9.417 -6.600 1.00 96.88 82 ARG A N 1
ATOM 626 C CA . ARG A 1 82 ? -7.807 -9.229 -7.837 1.00 96.88 82 ARG A CA 1
ATOM 627 C C . ARG A 1 82 ? -6.526 -8.474 -7.549 1.00 96.88 82 ARG A C 1
ATOM 629 O O . ARG A 1 82 ? -6.476 -7.653 -6.633 1.00 96.88 82 ARG A O 1
ATOM 636 N N . CYS A 1 83 ? -5.502 -8.721 -8.351 1.00 97.62 83 CYS A N 1
ATOM 637 C CA . CYS A 1 83 ? -4.232 -8.052 -8.179 1.00 97.62 83 CYS A CA 1
ATOM 638 C C . CYS A 1 83 ? -4.281 -6.653 -8.794 1.00 97.62 83 CYS A C 1
ATOM 640 O O . CYS A 1 83 ? -4.467 -6.480 -10.003 1.00 97.62 83 CYS A O 1
ATOM 642 N N . HIS A 1 84 ? -4.088 -5.625 -7.971 1.00 96.88 84 HIS A N 1
ATOM 643 C CA . HIS A 1 84 ? -4.029 -4.260 -8.464 1.00 96.88 84 HIS A CA 1
ATOM 644 C C . HIS A 1 84 ? -2.734 -4.045 -9.261 1.00 96.88 84 HIS A C 1
ATOM 646 O O . HIS A 1 84 ? -1.631 -4.113 -8.725 1.00 96.88 84 HIS A O 1
ATOM 652 N N . SER A 1 85 ? -2.849 -3.694 -10.543 1.00 94.25 85 SER A N 1
ATOM 653 C CA . SER A 1 85 ? -1.707 -3.642 -11.471 1.00 94.25 85 SER A CA 1
ATOM 654 C C . SER A 1 85 ? -0.601 -2.653 -11.074 1.00 94.25 85 SER A C 1
ATOM 656 O O . SER A 1 85 ? 0.574 -2.952 -11.278 1.00 94.25 85 SER A O 1
ATOM 658 N N . ILE A 1 86 ? -0.982 -1.500 -10.511 1.00 94.38 86 ILE A N 1
ATOM 659 C CA . ILE A 1 86 ? -0.069 -0.421 -10.092 1.00 94.38 86 ILE A CA 1
ATOM 660 C C . ILE A 1 86 ? 0.468 -0.635 -8.670 1.00 94.38 86 ILE A C 1
ATOM 662 O O . ILE A 1 86 ? 1.675 -0.616 -8.455 1.00 94.38 86 ILE A O 1
ATOM 666 N N . TYR A 1 87 ? -0.430 -0.824 -7.701 1.00 95.50 87 TYR A N 1
ATOM 667 C CA . TYR A 1 87 ? -0.081 -0.941 -6.285 1.00 95.50 87 TYR A CA 1
ATOM 668 C C . TYR A 1 87 ? 0.414 -2.329 -5.870 1.00 95.50 87 TYR A C 1
ATOM 670 O O . TYR A 1 87 ? 0.921 -2.458 -4.763 1.00 95.50 87 TYR A O 1
ATOM 678 N N . LYS A 1 88 ? 0.267 -3.344 -6.735 1.00 97.12 88 LYS A N 1
ATOM 679 C CA . LYS A 1 88 ? 0.670 -4.736 -6.476 1.00 97.12 88 LYS A CA 1
ATOM 680 C C . LYS A 1 88 ? 0.117 -5.279 -5.158 1.00 97.12 88 LYS A C 1
ATOM 682 O O . LYS A 1 88 ? 0.794 -6.009 -4.457 1.00 97.12 88 LYS A O 1
ATOM 687 N N . THR A 1 89 ? -1.123 -4.915 -4.836 1.00 95.81 89 THR A N 1
ATOM 688 C CA . THR A 1 89 ? -1.851 -5.397 -3.656 1.00 95.81 89 THR A CA 1
ATOM 689 C C . THR A 1 89 ? -3.155 -6.068 -4.077 1.00 95.81 89 THR A C 1
ATOM 691 O O . THR A 1 89 ? -3.705 -5.748 -5.139 1.00 95.81 89 THR A O 1
ATOM 694 N N . CYS A 1 90 ? -3.658 -6.992 -3.264 1.00 96.50 90 CYS A N 1
ATOM 695 C CA . CYS A 1 90 ? -4.928 -7.664 -3.514 1.00 96.50 90 CYS A CA 1
ATOM 696 C C . CYS A 1 90 ? -6.106 -6.769 -3.110 1.00 96.50 90 CYS A C 1
ATOM 698 O O . CYS A 1 90 ? -6.259 -6.403 -1.947 1.00 96.50 90 CYS A O 1
ATOM 700 N N . VAL A 1 91 ? -6.970 -6.447 -4.072 1.00 95.31 91 VAL A N 1
ATOM 701 C CA . VAL A 1 91 ? -8.159 -5.598 -3.889 1.00 95.31 91 VAL A CA 1
ATOM 702 C C . VAL A 1 91 ? -9.431 -6.350 -4.270 1.00 95.31 91 VAL A C 1
ATOM 704 O O . VAL A 1 91 ? -9.392 -7.238 -5.118 1.00 95.31 91 VAL A O 1
ATOM 707 N N . LYS A 1 92 ? -10.559 -6.006 -3.648 1.00 91.56 92 LYS A N 1
ATOM 708 C CA . LYS A 1 92 ? -11.872 -6.616 -3.899 1.00 91.56 92 LYS A CA 1
ATOM 709 C C . LYS A 1 92 ? -12.838 -5.617 -4.516 1.00 91.56 92 LYS A C 1
ATOM 711 O O . LYS A 1 92 ? -12.834 -4.454 -4.054 1.00 91.56 92 LYS A O 1
#